Protein AF-A0A2V6K2H8-F1 (afdb_monomer_lite)

pLDDT: mean 88.18, std 13.27, range [57.72, 98.0]

Foldseek 3Di:
DQDPVVRDDAAWDWAFDDDDPFKTKTFTAGPPPRDGPDIDIDTPVNVVVVVVPPDPPPPPDPPDDDDD

Secondary structure (DSSP, 8-state):
-EETTTTEE--EEEEEEEE-SSEEEEEEEETTT--EEEEEEEEHHHHHHHHHTS--------------

Structure (mmCIF, N/CA/C/O backbone):
data_AF-A0A2V6K2H8-F1
#
_entry.id   AF-A0A2V6K2H8-F1
#
loop_
_atom_site.group_PDB
_atom_site.id
_atom_site.type_symbol
_atom_site.label_atom_id
_atom_site.label_alt_id
_atom_site.label_comp_id
_atom_site.label_asym_id
_atom_site.label_entity_id
_atom_site.label_seq_id
_atom_site.pdbx_PDB_ins_code
_atom_site.Cartn_x
_atom_site.Cartn_y
_atom_site.Cartn_z
_atom_site.occupancy
_atom_site.B_iso_or_equiv
_atom_site.auth_seq_id
_atom_site.auth_comp_id
_atom_site.auth_asym_id
_atom_site.auth_atom_id
_atom_site.pdbx_PDB_model_num
ATOM 1 N N . LEU A 1 1 ? -1.289 2.089 8.207 1.00 92.12 1 LEU A N 1
ATOM 2 C CA . LEU A 1 1 ? -1.338 3.459 7.641 1.00 92.12 1 LEU A CA 1
ATOM 3 C C . LEU A 1 1 ? -2.476 4.227 8.298 1.00 92.12 1 LEU A C 1
ATOM 5 O O . LEU A 1 1 ? -3.405 3.597 8.802 1.00 92.12 1 LEU A O 1
ATOM 9 N N . TYR A 1 2 ? -2.389 5.557 8.351 1.00 96.50 2 TYR A N 1
ATOM 10 C CA . TYR A 1 2 ? -3.501 6.370 8.843 1.00 96.50 2 TYR A CA 1
ATOM 11 C C . TYR A 1 2 ? -4.629 6.370 7.809 1.00 96.50 2 TYR A C 1
ATOM 13 O O . TYR A 1 2 ? -4.386 6.617 6.632 1.00 96.50 2 TYR A O 1
ATOM 21 N N . CYS A 1 3 ? -5.847 6.062 8.248 1.00 97.50 3 CYS A N 1
ATOM 22 C CA . CYS A 1 3 ? -7.041 6.141 7.419 1.00 97.50 3 CYS A CA 1
ATOM 23 C C . CYS A 1 3 ? -7.865 7.351 7.851 1.00 97.50 3 CYS A C 1
ATOM 25 O O . CYS A 1 3 ? -8.353 7.393 8.978 1.00 97.50 3 CYS A O 1
ATOM 27 N N . GLU A 1 4 ? -8.068 8.303 6.947 1.00 96.25 4 GLU A N 1
ATOM 28 C CA . GLU A 1 4 ? -8.866 9.508 7.194 1.00 96.25 4 GLU A CA 1
ATOM 29 C C . GLU A 1 4 ? -10.355 9.213 7.431 1.00 96.25 4 GLU A C 1
ATOM 31 O O . GLU A 1 4 ? -10.991 9.883 8.241 1.00 96.25 4 GLU A O 1
ATOM 36 N N . LYS A 1 5 ? -10.904 8.154 6.816 1.00 96.75 5 LYS A N 1
ATOM 37 C CA . LYS A 1 5 ? -12.300 7.739 7.034 1.00 96.75 5 LYS A CA 1
ATOM 38 C C . LYS A 1 5 ? -12.516 7.118 8.413 1.00 96.75 5 LYS A C 1
ATOM 40 O O . LYS A 1 5 ? -13.476 7.459 9.097 1.00 96.75 5 LYS A O 1
ATOM 45 N N . CYS A 1 6 ? -11.613 6.233 8.842 1.00 96.44 6 CYS A N 1
ATOM 46 C CA . CYS A 1 6 ? -11.673 5.622 10.176 1.00 96.44 6 CYS A CA 1
ATOM 47 C C . CYS A 1 6 ? -11.100 6.531 11.274 1.00 96.44 6 CYS A C 1
ATOM 49 O O . CYS A 1 6 ? -11.312 6.270 12.454 1.00 96.44 6 CYS A O 1
ATOM 51 N N . ARG A 1 7 ? -10.365 7.584 10.889 1.00 96.94 7 ARG A N 1
ATOM 52 C CA . ARG A 1 7 ? -9.621 8.504 11.764 1.00 96.94 7 ARG A CA 1
ATOM 53 C C . ARG A 1 7 ? -8.650 7.797 12.713 1.00 96.94 7 ARG A C 1
ATOM 55 O O . ARG A 1 7 ? -8.421 8.249 13.831 1.00 96.94 7 ARG A O 1
ATOM 62 N N . ALA A 1 8 ? -8.071 6.689 12.262 1.00 96.69 8 ALA A N 1
ATOM 63 C CA . ALA A 1 8 ? -7.186 5.854 13.063 1.00 96.69 8 ALA A CA 1
ATOM 64 C C . ALA A 1 8 ? -6.068 5.243 12.212 1.00 96.69 8 ALA A C 1
ATOM 66 O O . ALA A 1 8 ? -6.216 5.030 11.003 1.00 96.69 8 ALA A O 1
ATOM 67 N N . THR A 1 9 ? -4.952 4.915 12.861 1.00 96.44 9 THR A N 1
ATOM 68 C CA . THR A 1 9 ? -3.886 4.115 12.254 1.00 96.44 9 THR A CA 1
ATOM 69 C C . THR A 1 9 ? -4.305 2.656 12.264 1.00 96.44 9 THR A C 1
ATOM 71 O O . THR A 1 9 ? -4.423 2.044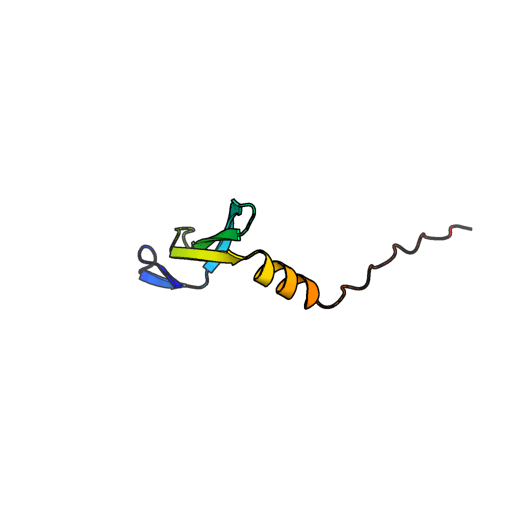 13.320 1.00 96.44 9 THR A O 1
ATOM 74 N N . THR A 1 10 ? -4.530 2.102 11.077 1.00 94.56 10 THR A N 1
ATOM 75 C CA . THR A 1 10 ? -5.039 0.738 10.898 1.00 94.56 10 THR A CA 1
ATOM 76 C C . THR A 1 10 ? -4.043 -0.114 10.110 1.00 94.56 10 THR A C 1
ATOM 78 O O . THR A 1 10 ? -3.239 0.428 9.330 1.00 94.56 10 THR A O 1
ATOM 81 N N . PRO A 1 11 ? -4.055 -1.447 10.294 1.00 96.62 11 PRO A N 1
ATOM 82 C CA . PRO A 1 11 ? -3.368 -2.339 9.377 1.00 96.62 11 PRO A CA 1
ATOM 83 C C . PRO A 1 11 ? -3.995 -2.221 7.983 1.00 96.62 11 PRO A C 1
ATOM 85 O O . PRO A 1 11 ? -5.176 -1.894 7.831 1.00 96.62 11 PRO A O 1
ATOM 88 N N . VAL A 1 12 ? -3.193 -2.472 6.955 1.00 97.44 12 VAL A N 1
ATOM 89 C CA . VAL A 1 12 ? -3.622 -2.367 5.557 1.00 97.44 12 VAL A CA 1
ATOM 90 C C . VAL A 1 12 ? -3.484 -3.705 4.858 1.00 97.44 12 VAL A C 1
ATOM 92 O O . VAL A 1 12 ? -2.648 -4.526 5.235 1.00 97.44 12 VAL A O 1
ATOM 95 N N . ARG A 1 13 ? -4.319 -3.925 3.846 1.00 96.88 13 ARG A N 1
ATOM 96 C CA . ARG A 1 13 ? -4.181 -5.040 2.910 1.00 96.88 13 ARG A CA 1
ATOM 97 C C . ARG A 1 13 ? -3.601 -4.501 1.619 1.00 96.88 13 ARG A C 1
ATOM 99 O O . ARG A 1 13 ? -4.043 -3.466 1.132 1.00 96.88 13 ARG A O 1
ATOM 106 N N . GLU A 1 14 ? -2.631 -5.215 1.079 1.00 96.62 14 GLU A N 1
ATOM 107 C CA . GLU A 1 14 ? -2.065 -4.919 -0.228 1.00 96.62 14 GLU A CA 1
ATOM 108 C C . GLU A 1 14 ? -2.920 -5.592 -1.311 1.00 96.62 14 GLU A C 1
ATOM 110 O O . GLU A 1 14 ? -3.234 -6.782 -1.215 1.00 96.62 14 GLU A O 1
ATOM 115 N N . LYS A 1 15 ? -3.331 -4.826 -2.324 1.00 96.50 15 LYS A N 1
ATOM 116 C CA . LYS A 1 15 ? -4.079 -5.317 -3.482 1.00 96.50 15 LYS A CA 1
ATOM 117 C C . LYS A 1 15 ? -3.354 -4.905 -4.752 1.00 96.50 15 LYS A C 1
ATOM 119 O O . LYS A 1 15 ? -3.142 -3.722 -4.980 1.00 96.50 15 LYS A O 1
ATOM 124 N N . LEU A 1 16 ? -3.019 -5.874 -5.601 1.00 97.06 16 LEU A N 1
ATOM 125 C CA . LEU A 1 16 ? -2.430 -5.588 -6.907 1.00 97.06 16 LEU A CA 1
ATOM 126 C C . LEU A 1 16 ? -3.408 -4.747 -7.732 1.00 97.06 16 LEU A C 1
ATOM 128 O O . LEU A 1 16 ? -4.540 -5.167 -7.986 1.00 97.06 16 LEU A O 1
ATOM 132 N N . LEU A 1 17 ? -2.964 -3.552 -8.106 1.00 96.81 17 LEU A N 1
ATOM 133 C CA . LEU A 1 17 ? -3.733 -2.592 -8.883 1.00 96.81 17 LEU A CA 1
ATOM 134 C C . LEU A 1 17 ? -3.383 -2.707 -10.366 1.00 96.81 17 LEU A C 1
ATOM 136 O O . LEU A 1 17 ? -4.282 -2.772 -11.202 1.00 96.81 17 LEU A O 1
ATOM 140 N N . LEU A 1 18 ? -2.086 -2.746 -10.687 1.00 96.31 18 LEU A N 1
ATOM 141 C CA . LEU A 1 18 ? -1.608 -2.769 -12.065 1.00 96.31 18 LEU A CA 1
ATOM 142 C C . LEU A 1 18 ? -0.292 -3.536 -12.197 1.00 96.31 18 LEU A C 1
ATOM 144 O O . LEU A 1 18 ? 0.600 -3.411 -11.364 1.00 96.31 18 LEU A O 1
ATOM 148 N N . VAL A 1 19 ? -0.159 -4.284 -13.289 1.00 95.62 19 VAL A N 1
ATOM 149 C CA . VAL A 1 19 ? 1.093 -4.932 -13.692 1.00 95.62 19 VAL A CA 1
ATOM 150 C C . VAL A 1 19 ? 1.631 -4.204 -14.916 1.00 95.62 19 VAL A C 1
ATOM 152 O O . VAL A 1 19 ? 0.925 -4.068 -15.916 1.00 95.62 19 VAL A O 1
ATOM 155 N N . LEU A 1 20 ? 2.872 -3.738 -14.836 1.00 95.44 20 LEU A N 1
ATOM 156 C CA . LEU A 1 20 ? 3.632 -3.151 -15.936 1.00 95.44 20 LEU A CA 1
ATOM 157 C C . LEU A 1 20 ? 4.868 -4.023 -16.223 1.00 95.44 20 LEU A C 1
ATOM 159 O O . LEU A 1 20 ? 5.236 -4.841 -15.379 1.00 95.44 20 LEU A O 1
ATOM 163 N N . PRO A 1 21 ? 5.536 -3.851 -17.381 1.00 94.19 21 PRO A N 1
ATOM 164 C CA . PRO A 1 21 ? 6.718 -4.645 -17.723 1.00 94.19 21 PRO A CA 1
ATOM 165 C C . PRO A 1 21 ? 7.842 -4.575 -16.678 1.00 94.19 21 PRO A C 1
ATOM 167 O O . PRO A 1 21 ? 8.433 -5.600 -16.353 1.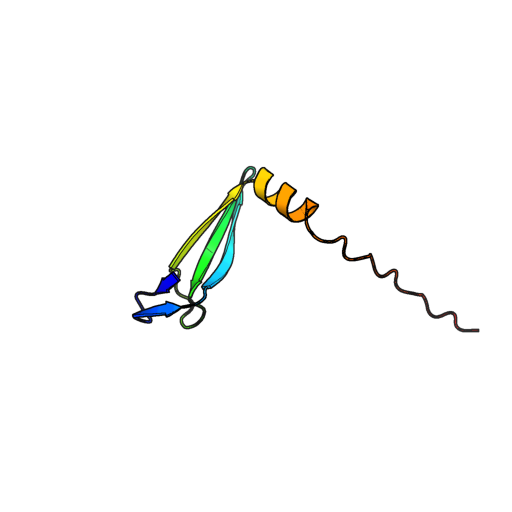00 94.19 21 PRO A O 1
ATOM 170 N N . ASP A 1 22 ? 8.091 -3.389 -16.115 1.00 94.19 22 ASP A N 1
ATOM 171 C CA . ASP A 1 22 ? 9.210 -3.164 -15.187 1.00 94.19 22 ASP A CA 1
ATOM 172 C C . ASP A 1 22 ? 8.798 -3.130 -13.711 1.00 94.19 22 ASP A C 1
ATOM 174 O O . ASP A 1 22 ? 9.651 -3.211 -12.823 1.00 94.19 22 ASP A O 1
ATOM 178 N N . ARG A 1 23 ? 7.500 -2.965 -13.426 1.00 96.31 23 ARG A N 1
ATOM 179 C CA . ARG A 1 23 ? 6.993 -2.762 -12.065 1.00 96.31 23 ARG A CA 1
ATOM 180 C C . ARG A 1 23 ? 5.565 -3.254 -11.872 1.00 96.31 23 ARG A C 1
ATOM 182 O O . ARG A 1 23 ? 4.741 -3.219 -12.780 1.00 96.31 23 ARG A O 1
ATOM 189 N N . GLU A 1 24 ? 5.252 -3.627 -10.646 1.00 97.25 24 GLU A N 1
ATOM 190 C CA . GLU A 1 24 ? 3.910 -3.920 -10.166 1.00 97.25 24 GLU A CA 1
ATOM 191 C C . GLU A 1 24 ? 3.477 -2.806 -9.211 1.00 97.25 24 GLU A C 1
ATOM 193 O O . GLU A 1 24 ? 4.250 -2.351 -8.369 1.00 97.25 24 GLU A O 1
ATOM 198 N N . ILE A 1 25 ? 2.242 -2.345 -9.363 1.00 97.25 25 ILE A N 1
ATOM 199 C CA . ILE A 1 25 ? 1.654 -1.284 -8.554 1.00 97.25 25 ILE A CA 1
ATOM 200 C C . ILE A 1 25 ? 0.574 -1.903 -7.683 1.00 97.25 25 ILE A C 1
ATOM 202 O O . ILE A 1 25 ? -0.360 -2.529 -8.187 1.00 97.25 25 ILE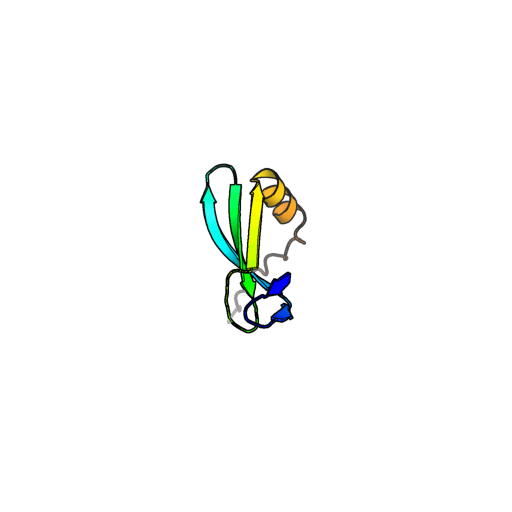 A O 1
ATOM 206 N N . PHE A 1 26 ? 0.676 -1.682 -6.382 1.00 97.81 26 PHE A N 1
ATOM 207 C CA . PHE A 1 26 ? -0.251 -2.171 -5.380 1.00 97.81 26 PHE A CA 1
ATOM 208 C C . PHE A 1 26 ? -0.927 -1.013 -4.660 1.00 97.81 26 PHE A C 1
ATOM 210 O O . PHE A 1 26 ? -0.282 -0.046 -4.268 1.00 97.81 26 PHE A O 1
ATOM 217 N N . ASP A 1 27 ? -2.225 -1.149 -4.443 1.00 97.94 27 ASP A N 1
ATOM 218 C CA . ASP A 1 27 ? -3.021 -0.258 -3.615 1.00 97.94 27 ASP A CA 1
ATOM 219 C C . ASP A 1 27 ? -3.075 -0.799 -2.179 1.00 97.94 27 ASP A C 1
ATOM 221 O O . ASP A 1 27 ? -3.268 -2.000 -1.947 1.00 97.94 27 ASP A O 1
ATOM 225 N N . TYR A 1 28 ? -2.904 0.087 -1.205 1.00 97.81 28 TYR A N 1
ATOM 226 C CA . TYR A 1 28 ? -3.068 -0.224 0.203 1.00 97.81 28 TYR A CA 1
ATOM 227 C C . TYR A 1 28 ? -4.462 0.157 0.653 1.00 97.81 28 TYR A C 1
ATOM 229 O O . TYR A 1 28 ? -4.810 1.332 0.750 1.00 97.81 28 TYR A O 1
ATOM 237 N N . LEU A 1 29 ? -5.243 -0.857 1.005 1.00 98.00 29 LEU A N 1
ATOM 238 C CA . LEU A 1 29 ? -6.609 -0.688 1.465 1.00 98.00 29 LEU A CA 1
ATOM 239 C C . LEU A 1 29 ? -6.676 -0.791 2.985 1.00 98.00 29 LEU A C 1
ATOM 241 O O . LEU A 1 29 ? -6.107 -1.706 3.588 1.00 98.00 29 LEU A O 1
ATOM 245 N N . CYS A 1 30 ? -7.415 0.122 3.610 1.00 97.88 30 CYS A N 1
ATOM 246 C CA . CYS A 1 30 ? -7.757 0.029 5.023 1.00 97.88 30 CYS A CA 1
ATOM 247 C C . CYS A 1 30 ? -8.473 -1.304 5.294 1.00 97.88 30 CYS A C 1
ATOM 249 O O . CYS A 1 30 ? -9.461 -1.628 4.638 1.00 97.88 30 CYS A O 1
ATOM 251 N N . THR A 1 31 ? -7.987 -2.073 6.269 1.00 97.50 31 THR A N 1
ATOM 252 C CA . THR A 1 31 ? -8.599 -3.359 6.656 1.00 97.50 31 THR A CA 1
ATOM 253 C C . THR A 1 31 ? -10.024 -3.220 7.188 1.00 97.50 31 THR A C 1
ATOM 255 O O . THR A 1 31 ? -10.810 -4.146 7.012 1.00 97.50 31 THR A O 1
ATOM 258 N N . GLU A 1 32 ? -10.345 -2.071 7.788 1.00 97.12 32 GLU A N 1
ATOM 259 C CA . GLU A 1 32 ? -11.641 -1.795 8.414 1.00 97.12 32 GLU A CA 1
ATOM 260 C C . GLU A 1 32 ? -12.693 -1.332 7.398 1.00 97.12 32 GLU A C 1
ATOM 262 O O . GLU A 1 32 ? -13.768 -1.914 7.300 1.00 97.12 32 GLU A O 1
ATOM 267 N N . CYS A 1 33 ? -12.395 -0.285 6.618 1.00 96.50 33 CYS A N 1
ATOM 268 C CA . CYS A 1 33 ? -13.378 0.338 5.718 1.00 96.50 33 CYS A CA 1
ATOM 269 C C . CYS A 1 33 ? -13.112 0.117 4.222 1.00 96.50 33 CYS A C 1
ATOM 271 O O . CYS A 1 33 ? -13.926 0.520 3.394 1.00 96.50 33 CYS A O 1
ATOM 273 N N . GLY A 1 34 ? -11.974 -0.476 3.851 1.00 96.38 34 GLY A N 1
ATOM 274 C CA . GLY A 1 34 ? -11.625 -0.765 2.460 1.00 96.38 34 GLY A CA 1
ATOM 275 C C . GLY A 1 34 ? -11.219 0.442 1.610 1.00 96.38 34 GLY A C 1
ATOM 276 O O . GLY A 1 34 ? -11.049 0.280 0.406 1.00 96.38 34 GLY A O 1
ATOM 277 N N . SER A 1 35 ? -11.063 1.642 2.182 1.00 97.06 35 SER A N 1
ATOM 278 C CA . SER A 1 35 ? -10.593 2.806 1.419 1.00 97.06 35 SER A CA 1
ATOM 279 C C . SER A 1 35 ? -9.116 2.687 1.057 1.00 97.06 35 SER A C 1
ATOM 281 O O . SER A 1 35 ? -8.329 2.201 1.872 1.00 97.06 35 SER A O 1
ATOM 283 N N . SER A 1 36 ? -8.738 3.188 -0.121 1.00 97.19 36 SER A N 1
ATOM 284 C CA . SER A 1 36 ? -7.329 3.397 -0.467 1.00 97.19 36 SER A CA 1
ATOM 285 C C . SER A 1 36 ? -6.710 4.403 0.501 1.00 97.19 36 SER A C 1
ATOM 287 O O . SER A 1 36 ? -7.293 5.451 0.785 1.00 97.19 36 SER A O 1
ATOM 289 N N . VAL A 1 37 ? -5.570 4.030 1.073 1.00 97.56 37 VAL A N 1
ATOM 290 C CA . VAL A 1 37 ? -4.804 4.824 2.044 1.00 97.56 37 VAL A CA 1
ATOM 291 C C . VAL A 1 37 ? -3.335 4.962 1.638 1.00 97.56 37 VAL A C 1
ATOM 293 O O . VAL A 1 37 ? -2.525 5.469 2.413 1.00 97.56 37 VAL A O 1
ATOM 296 N N . GLY A 1 38 ? -2.968 4.492 0.443 1.00 96.00 38 GLY A N 1
ATOM 297 C CA . GLY A 1 38 ? -1.620 4.613 -0.100 1.00 96.00 38 GLY A CA 1
ATOM 298 C C . GLY A 1 38 ? -1.353 3.640 -1.241 1.00 96.00 38 GLY A C 1
ATOM 299 O O . GLY A 1 38 ? -2.171 2.779 -1.538 1.00 96.00 38 GLY A O 1
ATOM 300 N N . GLN A 1 39 ? -0.175 3.758 -1.847 1.00 96.81 39 GLN A N 1
ATOM 301 C CA . GLN A 1 39 ? 0.267 2.903 -2.944 1.00 96.81 39 GLN A CA 1
ATOM 302 C C . GLN A 1 39 ? 1.694 2.415 -2.678 1.00 96.81 39 GLN A C 1
ATOM 304 O O . GLN A 1 39 ? 2.494 3.124 -2.062 1.00 96.81 39 GLN A O 1
ATOM 309 N N . ARG A 1 40 ? 2.017 1.219 -3.166 1.00 95.81 40 ARG A N 1
ATOM 310 C CA . ARG A 1 40 ? 3.3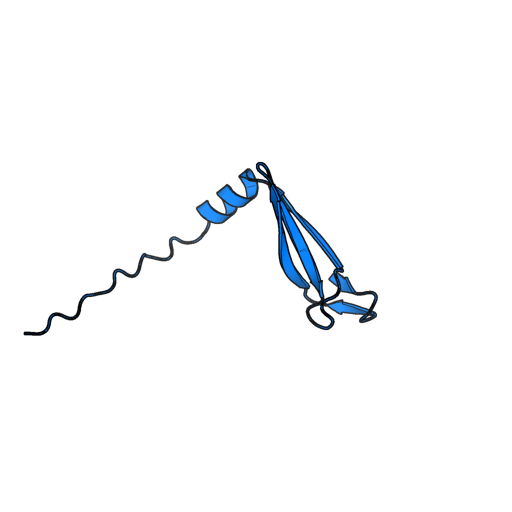77 0.686 -3.239 1.00 95.81 40 ARG A CA 1
ATOM 311 C C . ARG A 1 40 ? 3.689 0.279 -4.664 1.00 95.81 40 ARG A C 1
ATOM 313 O O . ARG A 1 40 ? 2.852 -0.285 -5.358 1.00 95.81 40 ARG A O 1
ATOM 320 N N . GLU A 1 41 ? 4.917 0.541 -5.075 1.00 96.94 41 GLU A N 1
ATOM 321 C CA . GLU A 1 41 ? 5.455 0.047 -6.333 1.00 96.94 41 GLU A CA 1
ATOM 322 C C . GLU A 1 41 ? 6.554 -0.964 -6.030 1.00 96.94 41 GLU A C 1
ATOM 324 O O . GLU A 1 41 ? 7.322 -0.788 -5.083 1.00 96.94 41 GLU A O 1
ATOM 329 N N . VAL A 1 42 ? 6.589 -2.040 -6.806 1.00 96.25 42 VAL A N 1
ATOM 330 C CA . VAL A 1 42 ? 7.589 -3.101 -6.712 1.00 96.25 42 VAL A CA 1
ATOM 331 C C . VAL A 1 42 ? 8.207 -3.267 -8.086 1.00 96.25 42 VAL A C 1
ATOM 333 O O . VAL A 1 42 ? 7.518 -3.605 -9.044 1.00 96.25 42 VAL A O 1
ATOM 336 N N . THR A 1 43 ? 9.503 -3.029 -8.198 1.00 96.00 43 THR A N 1
ATOM 337 C CA . THR A 1 43 ? 10.254 -3.257 -9.432 1.00 96.00 43 THR A CA 1
ATOM 338 C C . THR A 1 43 ? 10.440 -4.750 -9.694 1.00 96.00 43 THR A C 1
ATOM 340 O O . THR A 1 43 ? 10.439 -5.577 -8.776 1.00 96.00 43 THR A O 1
ATOM 343 N N . ALA A 1 44 ? 10.664 -5.113 -10.957 1.00 90.44 44 ALA A N 1
ATOM 344 C CA . ALA A 1 44 ? 10.955 -6.490 -11.345 1.00 90.44 44 ALA A 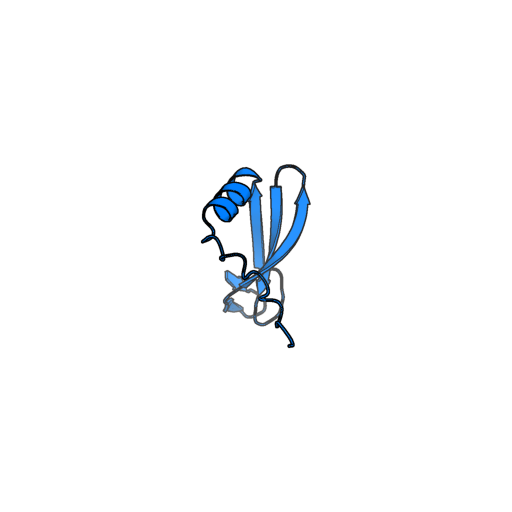CA 1
ATOM 345 C C . ALA A 1 44 ? 12.130 -7.085 -10.544 1.00 90.44 44 ALA A C 1
ATOM 347 O O . ALA A 1 44 ? 12.061 -8.234 -10.111 1.00 90.44 44 ALA A O 1
ATOM 348 N N . GLY A 1 45 ? 13.172 -6.289 -10.271 1.00 90.06 45 GLY A N 1
ATOM 349 C CA . GLY A 1 45 ? 14.315 -6.716 -9.460 1.00 90.06 45 GLY A CA 1
ATOM 350 C C . GLY A 1 45 ? 13.928 -7.068 -8.021 1.00 90.06 45 GLY A C 1
ATOM 351 O O . GLY A 1 45 ? 14.285 -8.140 -7.534 1.00 90.06 45 GLY A O 1
ATOM 352 N N . GLU A 1 46 ? 13.148 -6.212 -7.358 1.00 90.00 46 GLU A N 1
ATOM 353 C CA . GLU A 1 46 ? 12.662 -6.458 -5.992 1.00 90.00 46 GLU A CA 1
ATOM 354 C C . GLU A 1 46 ? 11.793 -7.717 -5.914 1.00 90.00 46 GLU A C 1
ATOM 356 O O . GLU A 1 46 ? 11.932 -8.513 -4.982 1.00 90.00 46 GLU A O 1
ATOM 361 N N . LYS A 1 47 ? 10.941 -7.938 -6.920 1.00 87.88 47 LYS A N 1
ATOM 362 C CA . LYS A 1 47 ? 10.106 -9.138 -7.018 1.00 87.88 47 LYS A CA 1
ATOM 363 C C . LYS A 1 47 ? 10.952 -10.408 -7.163 1.00 87.88 47 LYS A C 1
ATOM 365 O O . LYS A 1 47 ? 10.782 -11.347 -6.384 1.00 87.88 47 LYS A O 1
ATOM 370 N N . MET A 1 48 ? 11.922 -10.405 -8.082 1.00 88.12 48 MET A N 1
ATOM 371 C CA . MET A 1 48 ? 12.834 -11.537 -8.291 1.00 88.12 48 MET A CA 1
ATOM 372 C C . MET A 1 48 ? 13.629 -11.874 -7.025 1.00 88.12 48 MET A C 1
ATOM 374 O O . MET A 1 48 ? 13.784 -13.048 -6.688 1.00 88.12 48 MET A O 1
ATOM 378 N N . MET A 1 49 ? 14.109 -10.860 -6.298 1.00 89.00 49 MET A N 1
ATOM 379 C CA . MET A 1 49 ? 14.811 -11.058 -5.026 1.00 89.00 49 MET A CA 1
ATOM 380 C C . MET A 1 49 ? 13.894 -11.663 -3.961 1.00 89.00 49 MET A C 1
ATOM 382 O O . MET A 1 49 ? 14.287 -12.612 -3.279 1.00 89.00 49 MET A O 1
ATOM 386 N N . ALA A 1 50 ? 12.668 -11.148 -3.834 1.00 85.50 50 ALA A N 1
ATOM 387 C CA . ALA A 1 50 ? 11.689 -11.669 -2.890 1.00 85.50 50 ALA A CA 1
ATOM 388 C C . ALA A 1 50 ? 11.356 -13.140 -3.180 1.00 85.50 50 ALA A C 1
ATOM 390 O O . ALA A 1 50 ? 11.330 -13.946 -2.254 1.00 85.50 50 ALA A O 1
ATOM 391 N N . GLU A 1 51 ? 11.154 -13.513 -4.447 1.00 85.06 51 GLU A N 1
ATOM 392 C CA . GLU A 1 51 ? 10.904 -14.898 -4.870 1.00 85.06 51 GLU A CA 1
ATOM 393 C C . GLU A 1 51 ? 12.111 -15.813 -4.638 1.00 85.06 51 GLU A C 1
ATOM 395 O O . GLU A 1 51 ? 11.945 -16.935 -4.157 1.00 85.06 51 GLU A O 1
ATOM 400 N N . ALA A 1 52 ? 13.328 -15.340 -4.914 1.00 87.69 52 ALA A N 1
ATOM 401 C CA . ALA A 1 52 ? 14.549 -16.108 -4.677 1.00 87.69 52 ALA A CA 1
ATOM 402 C C . ALA A 1 52 ? 14.790 -16.390 -3.184 1.00 87.69 52 ALA A C 1
ATOM 404 O O . ALA A 1 52 ? 15.326 -17.444 -2.836 1.00 87.69 52 ALA A O 1
ATOM 405 N N . MET A 1 53 ? 14.378 -15.468 -2.306 1.00 84.44 53 MET A N 1
ATOM 406 C CA . MET A 1 53 ? 14.524 -15.598 -0.855 1.00 84.44 53 MET A CA 1
ATOM 407 C C . MET A 1 53 ? 13.387 -16.397 -0.199 1.00 84.44 53 MET A C 1
ATOM 409 O O . MET A 1 53 ? 13.464 -16.711 0.992 1.00 84.44 53 MET A O 1
ATOM 413 N N . GLN A 1 54 ? 12.325 -16.746 -0.936 1.00 76.25 54 GLN A N 1
ATOM 414 C CA . GLN A 1 54 ? 11.269 -17.582 -0.376 1.00 76.25 54 GLN A CA 1
ATOM 415 C C . GLN A 1 54 ? 11.854 -18.951 -0.016 1.00 76.25 54 GLN A C 1
ATOM 417 O O . GLN A 1 54 ? 12.516 -19.578 -0.852 1.00 76.25 54 GLN A O 1
ATOM 422 N N . PRO A 1 55 ? 11.613 -19.457 1.212 1.00 75.56 55 PRO A N 1
ATOM 423 C CA . PRO A 1 55 ? 12.030 -20.804 1.555 1.00 75.56 55 PRO A CA 1
ATOM 424 C C . PRO A 1 55 ? 11.429 -21.725 0.502 1.00 75.56 55 PRO A C 1
ATOM 426 O O . PRO A 1 55 ? 10.218 -21.668 0.275 1.00 75.56 55 PRO A O 1
ATOM 429 N N . ARG A 1 56 ? 12.268 -22.534 -0.166 1.00 68.62 56 ARG A N 1
ATOM 430 C CA . ARG A 1 56 ? 11.826 -23.566 -1.112 1.00 68.62 56 ARG A CA 1
ATOM 431 C C . ARG A 1 56 ? 10.765 -24.383 -0.391 1.00 68.62 56 ARG A C 1
ATOM 433 O O . ARG A 1 56 ? 11.095 -25.290 0.372 1.00 68.62 56 ARG A O 1
ATOM 440 N N . ARG A 1 57 ? 9.491 -24.043 -0.598 1.00 61.56 57 ARG A N 1
ATOM 441 C CA . ARG A 1 57 ? 8.359 -24.812 -0.106 1.00 61.56 57 ARG A CA 1
ATOM 442 C C . ARG A 1 57 ? 8.531 -26.129 -0.832 1.00 61.56 57 ARG A C 1
ATOM 444 O O . ARG A 1 57 ? 8.298 -26.195 -2.038 1.00 61.56 57 ARG A O 1
ATOM 451 N N . GLN A 1 58 ? 9.118 -27.105 -0.136 1.00 60.78 58 GLN A N 1
ATOM 452 C CA . GLN A 1 58 ? 9.434 -28.411 -0.684 1.00 60.78 58 GLN A CA 1
ATOM 453 C C . GLN A 1 58 ? 8.196 -28.849 -1.445 1.00 60.78 58 GLN A C 1
ATOM 455 O O . GLN A 1 58 ? 7.105 -28.894 -0.870 1.00 60.78 58 GLN A O 1
ATOM 460 N N . ARG A 1 59 ? 8.351 -29.049 -2.757 1.00 59.97 59 ARG A N 1
ATOM 461 C CA . ARG A 1 59 ? 7.304 -29.604 -3.606 1.00 59.97 59 ARG A CA 1
ATOM 462 C C . ARG A 1 59 ? 6.862 -30.883 -2.904 1.00 59.97 59 ARG A C 1
ATOM 464 O O . ARG A 1 59 ? 7.596 -31.865 -2.934 1.00 59.97 59 ARG A O 1
ATOM 471 N N . ARG A 1 60 ? 5.721 -30.860 -2.205 1.00 57.72 60 ARG A N 1
ATOM 472 C CA . ARG A 1 60 ? 5.106 -32.085 -1.703 1.00 57.72 60 ARG A CA 1
ATOM 473 C C . ARG A 1 60 ? 4.724 -32.848 -2.956 1.00 57.72 60 ARG A C 1
ATOM 475 O O . ARG A 1 60 ? 3.744 -32.507 -3.612 1.00 57.72 60 ARG A O 1
ATOM 482 N N . VAL A 1 61 ? 5.563 -33.800 -3.345 1.00 62.88 61 VAL A N 1
ATOM 483 C CA . VAL A 1 61 ? 5.213 -34.765 -4.377 1.00 62.88 61 VAL A CA 1
ATOM 484 C C . VAL A 1 61 ? 3.976 -35.486 -3.835 1.00 62.88 61 VAL A C 1
ATOM 486 O O . VAL A 1 61 ? 4.034 -35.969 -2.701 1.00 62.88 61 VAL A O 1
ATOM 489 N N . PRO A 1 62 ? 2.844 -35.522 -4.555 1.00 65.06 62 PRO A N 1
ATOM 490 C CA . PRO A 1 62 ? 1.721 -36.336 -4.127 1.00 65.06 62 PRO A CA 1
ATOM 491 C C . PRO A 1 62 ? 2.203 -37.788 -4.131 1.00 65.06 62 PRO A C 1
ATOM 493 O O . PRO A 1 62 ? 2.516 -38.335 -5.190 1.00 65.06 62 PRO A O 1
ATOM 496 N N . LEU A 1 63 ? 2.325 -38.403 -2.953 1.00 64.75 63 LEU A N 1
ATOM 497 C CA . LEU A 1 63 ? 2.521 -39.845 -2.854 1.00 64.75 63 LEU A CA 1
ATOM 498 C C . LEU A 1 6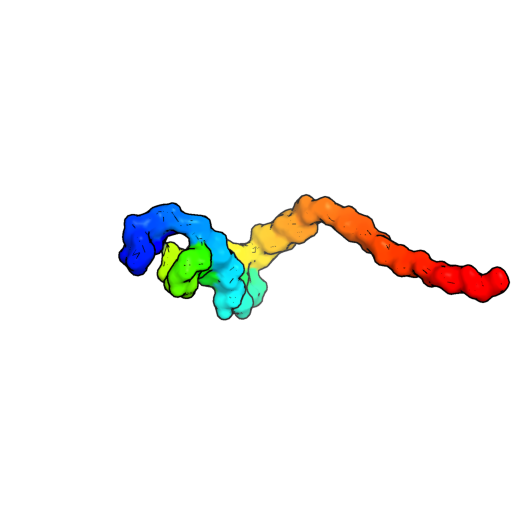3 ? 1.259 -40.486 -3.435 1.00 64.75 63 LEU A C 1
ATOM 500 O O . LEU A 1 63 ? 0.181 -40.384 -2.852 1.00 64.75 63 LEU A O 1
ATOM 504 N N . LYS A 1 64 ? 1.381 -41.087 -4.622 1.00 64.19 64 LYS A N 1
ATOM 505 C CA . LYS A 1 64 ? 0.330 -41.940 -5.180 1.00 64.19 64 LYS A CA 1
ATOM 506 C C . LYS A 1 64 ? 0.040 -43.053 -4.161 1.00 64.19 64 LYS A C 1
ATOM 508 O O . LYS A 1 64 ? 0.996 -43.710 -3.743 1.00 64.19 64 LYS A O 1
ATOM 513 N N . PRO A 1 65 ? -1.220 -43.299 -3.767 1.00 62.09 65 PRO A N 1
ATOM 514 C CA . PRO A 1 65 ? -1.534 -44.470 -2.964 1.00 62.09 65 PRO A CA 1
ATOM 515 C C . PRO A 1 65 ? -1.336 -45.707 -3.847 1.00 62.09 65 PRO A C 1
ATOM 517 O O . PRO A 1 65 ? -1.992 -45.848 -4.878 1.00 62.09 65 PRO A O 1
ATOM 520 N N . GLN A 1 66 ? -0.386 -46.572 -3.483 1.00 60.69 66 GLN A N 1
ATOM 521 C CA . GLN A 1 66 ? -0.309 -47.911 -4.059 1.00 60.69 66 GLN A CA 1
ATOM 522 C C . GLN A 1 66 ? -1.447 -48.730 -3.456 1.00 60.69 66 GLN A C 1
ATOM 524 O O . GLN A 1 66 ? -1.476 -48.966 -2.252 1.00 60.69 66 GLN A O 1
ATOM 529 N N . ILE A 1 67 ? -2.404 -49.095 -4.301 1.00 67.00 67 ILE A N 1
ATOM 530 C CA . ILE A 1 67 ? -3.470 -50.037 -3.982 1.00 67.00 67 ILE A CA 1
ATOM 531 C C . ILE A 1 67 ? -2.993 -51.379 -4.542 1.00 67.00 67 ILE A C 1
ATOM 533 O O . ILE A 1 67 ? -2.855 -51.498 -5.761 1.00 67.00 67 ILE A O 1
ATOM 537 N N . HIS A 1 68 ? -2.693 -52.340 -3.670 1.00 59.47 68 HIS A N 1
ATOM 538 C CA . HIS A 1 68 ? -2.537 -53.755 -4.011 1.00 59.47 68 HIS A CA 1
ATOM 539 C C . HIS A 1 68 ? -2.891 -54.609 -2.795 1.00 59.47 68 HIS A C 1
ATOM 541 O O . HIS A 1 68 ? -2.460 -54.227 -1.682 1.00 59.47 68 HIS A O 1
#

Sequence (68 aa):
LYCEKCRATTPVREKLLLVLPDREIFDYLCTECGSSVGQREVTAGEKMMAEAMQPRRQRRVPLKPQIH

Radius of gyration: 18.86 Å; chains: 1; bounding box: 28×63×31 Å